Protein AF-A0A941W0C3-F1 (afdb_monomer_lite)

Structure (mmCIF, N/CA/C/O backbone):
data_AF-A0A941W0C3-F1
#
_entry.id   AF-A0A941W0C3-F1
#
loop_
_atom_site.group_PDB
_atom_site.id
_atom_site.type_symbol
_atom_site.label_atom_id
_atom_site.label_alt_id
_atom_site.label_comp_id
_atom_site.label_asym_id
_atom_site.label_entity_id
_atom_site.label_seq_id
_atom_site.pdbx_PDB_ins_code
_atom_site.Cartn_x
_atom_site.Cartn_y
_atom_site.Cartn_z
_atom_site.occupancy
_atom_site.B_iso_or_equiv
_atom_site.auth_seq_id
_atom_site.auth_comp_id
_atom_site.auth_asym_id
_atom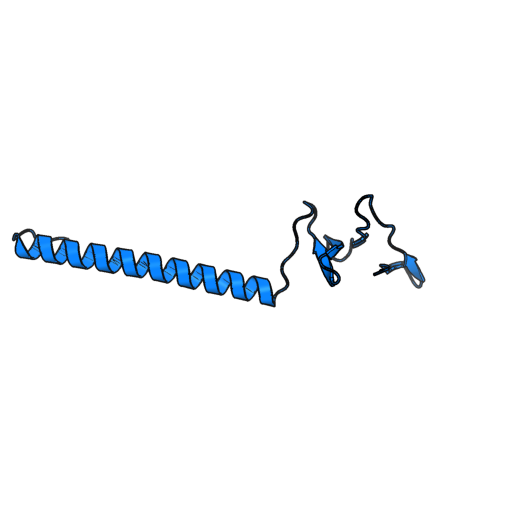_site.auth_atom_id
_atom_site.pdbx_PDB_model_num
ATOM 1 N N . LEU A 1 1 ? 8.873 15.523 -13.804 1.00 56.28 1 LEU A N 1
ATOM 2 C CA . LEU A 1 1 ? 9.876 14.502 -13.434 1.00 56.28 1 LEU A CA 1
ATOM 3 C C . LEU A 1 1 ? 9.929 13.511 -14.573 1.00 56.28 1 LEU A C 1
ATOM 5 O O . LEU A 1 1 ? 8.961 12.791 -14.767 1.00 56.28 1 LEU A O 1
ATOM 9 N N . GLU A 1 2 ? 11.001 13.527 -15.351 1.00 67.19 2 GLU A N 1
ATOM 10 C CA . GLU A 1 2 ? 11.259 12.477 -16.334 1.00 67.19 2 GLU A CA 1
ATOM 11 C C . GLU A 1 2 ? 11.993 11.352 -15.599 1.00 67.19 2 GLU A C 1
ATOM 13 O O . GLU A 1 2 ? 13.030 11.595 -14.983 1.00 67.19 2 GLU A O 1
ATOM 18 N N . PHE A 1 3 ? 11.434 10.141 -15.585 1.00 81.44 3 PHE A N 1
ATOM 19 C CA . PHE A 1 3 ? 12.118 8.968 -15.038 1.00 81.44 3 PHE A CA 1
ATOM 20 C C . PHE A 1 3 ? 12.251 7.911 -16.127 1.00 81.44 3 PHE A C 1
ATOM 22 O O . PHE A 1 3 ? 11.351 7.738 -16.944 1.00 81.44 3 PHE A O 1
ATOM 29 N N . ALA A 1 4 ? 13.375 7.202 -16.136 1.00 82.81 4 ALA A N 1
ATOM 30 C CA . ALA A 1 4 ? 13.625 6.090 -17.039 1.00 82.81 4 ALA A CA 1
ATOM 31 C C . ALA A 1 4 ? 13.941 4.843 -16.213 1.00 82.81 4 ALA A C 1
ATOM 33 O O . ALA A 1 4 ? 14.725 4.892 -15.267 1.00 82.81 4 ALA A O 1
ATOM 34 N N . GLY A 1 5 ? 13.302 3.731 -16.563 1.00 85.00 5 GLY A N 1
ATOM 35 C CA . GLY A 1 5 ? 13.615 2.417 -16.018 1.00 85.00 5 GLY A CA 1
ATOM 36 C C . GLY A 1 5 ? 14.547 1.691 -16.974 1.00 85.00 5 GLY A C 1
ATOM 37 O O . GLY A 1 5 ? 14.339 1.745 -18.184 1.00 85.00 5 GLY A O 1
ATOM 38 N N . PHE A 1 6 ? 15.550 1.001 -16.444 1.00 87.00 6 PHE A N 1
ATOM 39 C CA . PHE A 1 6 ? 16.444 0.159 -17.231 1.00 87.00 6 PHE A CA 1
ATOM 40 C C . PHE A 1 6 ? 16.467 -1.241 -16.635 1.00 87.00 6 PHE A C 1
ATOM 42 O O . PHE A 1 6 ? 16.558 -1.397 -15.418 1.00 87.00 6 PHE A O 1
ATOM 49 N N . ARG A 1 7 ? 16.415 -2.257 -17.493 1.00 85.88 7 ARG A N 1
ATOM 50 C CA . ARG A 1 7 ? 16.630 -3.654 -17.114 1.00 85.88 7 ARG A CA 1
ATOM 51 C C . ARG A 1 7 ? 17.957 -4.143 -17.673 1.00 85.88 7 ARG A C 1
ATOM 53 O O . ARG A 1 7 ? 18.280 -3.885 -18.833 1.00 85.88 7 ARG A O 1
ATOM 60 N N . LEU A 1 8 ? 18.724 -4.866 -16.867 1.00 87.25 8 LEU A N 1
ATOM 61 C CA . LEU A 1 8 ? 19.950 -5.504 -17.331 1.00 87.25 8 LEU A CA 1
ATOM 62 C C . LEU A 1 8 ? 19.580 -6.765 -18.122 1.00 87.25 8 LEU A C 1
ATOM 64 O O . LEU A 1 8 ? 19.081 -7.732 -17.558 1.00 87.25 8 LEU A O 1
ATOM 68 N N . THR A 1 9 ? 19.804 -6.742 -19.434 1.00 85.44 9 THR A N 1
ATOM 69 C CA . THR A 1 9 ? 19.596 -7.889 -20.326 1.00 85.44 9 THR A CA 1
ATOM 70 C C . THR A 1 9 ? 20.963 -8.349 -20.831 1.00 85.44 9 THR A C 1
ATOM 72 O O . THR A 1 9 ? 21.619 -7.665 -21.620 1.00 85.44 9 THR A O 1
ATOM 75 N N . GLY A 1 10 ? 21.448 -9.483 -20.318 1.00 86.00 10 GLY A N 1
ATOM 76 C CA . GLY A 1 10 ? 22.813 -9.949 -20.574 1.00 86.00 10 GLY A CA 1
ATOM 77 C C . GLY A 1 10 ? 23.861 -9.009 -19.964 1.00 86.00 10 GLY A C 1
ATOM 78 O O . GLY A 1 10 ? 24.015 -8.963 -18.749 1.00 86.00 10 GLY A O 1
ATOM 79 N N . LYS A 1 11 ? 24.590 -8.261 -20.805 1.00 89.62 11 LYS A N 1
ATOM 80 C CA . LYS A 1 11 ? 25.605 -7.265 -20.389 1.00 89.62 11 LYS A CA 1
ATOM 81 C C . LYS A 1 11 ? 25.203 -5.816 -20.693 1.00 89.62 11 LYS A C 1
ATOM 83 O O . LYS A 1 11 ? 26.038 -4.923 -20.593 1.00 89.62 11 LYS A O 1
ATOM 88 N N . GLN A 1 12 ? 23.964 -5.582 -21.121 1.00 89.69 12 GLN A N 1
ATOM 89 C CA . GLN A 1 12 ? 23.501 -4.271 -21.573 1.00 89.69 12 GLN A CA 1
ATOM 90 C C . GLN A 1 12 ? 22.262 -3.833 -20.797 1.00 89.69 12 GLN A C 1
ATOM 92 O O . GLN A 1 12 ? 21.414 -4.649 -20.435 1.00 89.69 12 GLN A O 1
ATOM 97 N N . PHE A 1 13 ? 22.149 -2.531 -20.558 1.00 89.75 13 PHE A N 1
ATOM 98 C CA . PHE A 1 13 ? 20.948 -1.928 -19.996 1.00 89.75 13 PHE A CA 1
ATOM 99 C C . PHE A 1 13 ? 19.962 -1.624 -21.125 1.00 89.75 13 PHE A C 1
ATOM 101 O O . PHE A 1 13 ? 20.239 -0.796 -21.988 1.00 89.75 13 PHE A O 1
ATOM 108 N N . ALA A 1 14 ? 18.811 -2.290 -21.117 1.00 88.38 14 ALA A N 1
ATOM 109 C CA . ALA A 1 14 ? 17.705 -2.016 -22.024 1.00 88.38 14 ALA A CA 1
ATOM 110 C C . ALA A 1 14 ? 16.680 -1.121 -21.318 1.00 88.38 14 ALA A C 1
ATOM 112 O O . ALA A 1 14 ? 16.285 -1.406 -20.186 1.00 88.38 14 ALA A O 1
ATOM 113 N N . ALA A 1 15 ? 16.247 -0.043 -21.972 1.00 89.00 15 ALA A N 1
ATOM 114 C CA . ALA A 1 15 ? 15.207 0.824 -21.433 1.00 89.00 15 ALA A CA 1
ATOM 115 C C . ALA A 1 15 ? 13.868 0.076 -21.353 1.00 89.00 15 ALA A C 1
ATOM 117 O O . ALA A 1 15 ? 13.491 -0.657 -22.269 1.00 89.00 15 ALA A O 1
ATOM 118 N N . ILE A 1 16 ? 13.154 0.274 -20.251 1.00 89.19 16 ILE A N 1
ATOM 119 C CA . ILE A 1 16 ? 11.803 -0.239 -20.056 1.00 89.19 16 ILE A CA 1
ATOM 120 C C . ILE A 1 16 ? 10.838 0.787 -20.666 1.00 89.19 16 ILE A C 1
ATOM 122 O O . ILE A 1 16 ? 10.837 1.944 -20.218 1.00 89.19 16 ILE A O 1
ATOM 126 N N . PRO A 1 17 ? 10.044 0.407 -21.685 1.00 88.12 17 PRO A N 1
ATOM 127 C CA . PRO A 1 17 ? 9.064 1.305 -22.277 1.00 88.12 17 PRO A CA 1
ATOM 128 C C . PRO A 1 17 ? 7.990 1.662 -21.249 1.00 88.12 17 PRO A C 1
ATOM 130 O O . PRO A 1 17 ? 7.670 0.872 -20.357 1.00 88.12 17 PRO A O 1
ATOM 133 N N . ALA A 1 18 ? 7.452 2.870 -21.372 1.00 88.25 18 ALA A N 1
ATOM 134 C CA . ALA A 1 18 ? 6.318 3.280 -20.571 1.00 88.25 18 ALA A CA 1
ATOM 135 C C . ALA A 1 18 ? 5.013 2.751 -21.193 1.00 88.25 18 ALA A C 1
ATOM 137 O O . ALA A 1 18 ? 4.872 2.709 -22.414 1.00 88.25 18 ALA A O 1
ATOM 138 N N . ASP A 1 19 ? 4.081 2.341 -20.343 1.00 87.56 19 ASP A N 1
ATOM 139 C CA . ASP A 1 19 ? 2.680 2.082 -20.670 1.00 87.56 19 ASP A CA 1
ATOM 140 C C . ASP A 1 19 ? 1.947 3.415 -20.951 1.00 87.56 19 ASP A C 1
ATOM 142 O O . ASP A 1 19 ? 2.473 4.497 -20.691 1.00 87.56 19 ASP A O 1
ATOM 146 N N . ALA A 1 20 ? 0.693 3.352 -21.396 1.00 86.69 20 ALA A N 1
ATOM 147 C CA . ALA A 1 20 ? -0.231 4.473 -21.579 1.00 86.69 20 ALA A CA 1
ATOM 148 C C . ALA A 1 20 ? -0.399 5.375 -20.336 1.00 86.69 20 ALA A C 1
ATOM 150 O O . ALA A 1 20 ? -0.889 6.494 -20.451 1.00 86.69 20 ALA A O 1
ATOM 151 N N . ARG A 1 21 ? -0.006 4.895 -19.150 1.00 85.25 21 ARG A N 1
ATOM 152 C CA . ARG A 1 21 ? -0.018 5.629 -17.870 1.00 85.25 21 ARG A CA 1
ATOM 153 C C . ARG A 1 21 ? 1.330 6.265 -17.503 1.00 85.25 21 ARG A C 1
ATOM 155 O O . ARG A 1 21 ? 1.512 6.681 -16.363 1.00 85.25 21 ARG A O 1
ATOM 162 N N . ASP A 1 22 ? 2.298 6.267 -18.417 1.00 88.12 22 ASP A N 1
ATOM 163 C CA . ASP A 1 22 ? 3.704 6.613 -18.161 1.00 88.12 22 ASP A CA 1
ATOM 164 C C . ASP A 1 22 ? 4.394 5.714 -17.113 1.00 88.12 22 ASP A C 1
ATOM 166 O O . ASP A 1 22 ? 5.406 6.073 -16.499 1.00 88.12 22 ASP A O 1
ATOM 170 N N . TRP A 1 23 ? 3.854 4.512 -16.903 1.00 91.56 23 TRP A N 1
ATOM 171 C CA . TRP A 1 23 ? 4.369 3.531 -15.949 1.00 91.56 23 TRP A CA 1
ATOM 172 C C . TRP A 1 23 ? 5.259 2.503 -16.624 1.00 91.56 23 TRP A C 1
ATOM 174 O O . TRP A 1 23 ? 5.027 2.113 -17.759 1.00 91.56 23 TRP A O 1
ATOM 184 N N . ARG A 1 24 ? 6.276 2.023 -15.916 1.00 92.19 24 ARG A N 1
ATOM 185 C CA . ARG A 1 24 ? 7.274 1.089 -16.445 1.00 92.19 24 ARG A CA 1
ATOM 186 C C . ARG A 1 24 ? 7.186 -0.227 -15.698 1.00 92.19 24 ARG A C 1
ATOM 188 O O . ARG A 1 24 ? 7.438 -0.260 -14.498 1.00 92.19 24 ARG A O 1
ATOM 195 N N . TRP A 1 25 ? 6.827 -1.296 -16.398 1.00 92.06 25 TRP A N 1
ATOM 196 C CA . TRP A 1 25 ? 6.730 -2.626 -15.802 1.00 92.06 25 TRP A CA 1
ATOM 197 C C . TRP A 1 25 ? 8.113 -3.207 -15.501 1.00 92.06 25 TRP A C 1
ATOM 199 O O . TRP A 1 25 ? 8.960 -3.309 -16.389 1.00 92.06 25 TRP A O 1
ATOM 209 N N . SER A 1 26 ? 8.339 -3.613 -14.254 1.00 89.75 26 SER A N 1
ATOM 210 C CA . SER A 1 26 ? 9.540 -4.331 -13.841 1.00 89.75 26 SER A CA 1
ATOM 211 C C . SER A 1 26 ? 9.216 -5.807 -13.648 1.00 89.75 26 SER A C 1
ATOM 213 O O . SER A 1 26 ? 8.664 -6.192 -12.622 1.00 89.75 26 SER A O 1
ATOM 215 N N . GLU A 1 27 ? 9.623 -6.647 -14.601 1.00 85.94 27 GLU A N 1
ATOM 216 C CA . GLU A 1 27 ? 9.469 -8.110 -14.513 1.00 85.94 27 GLU A CA 1
ATOM 217 C C . GLU A 1 27 ? 10.177 -8.704 -13.283 1.00 85.94 27 GLU A C 1
ATOM 219 O O . GLU A 1 27 ? 9.707 -9.683 -12.718 1.00 85.94 27 GLU A O 1
ATOM 224 N N . VAL A 1 28 ? 11.287 -8.099 -12.840 1.00 85.25 28 VAL A N 1
ATOM 225 C CA . VAL A 1 28 ? 12.056 -8.560 -11.667 1.00 85.25 28 VAL A CA 1
ATOM 226 C C . VAL A 1 28 ? 11.298 -8.306 -10.367 1.00 85.25 28 VAL A C 1
ATOM 228 O O . VAL A 1 28 ? 11.399 -9.092 -9.430 1.00 85.25 28 VAL A O 1
ATOM 231 N N . LEU A 1 29 ? 10.568 -7.191 -10.300 1.00 83.75 29 LEU A N 1
ATOM 232 C CA . LEU A 1 29 ? 9.790 -6.832 -9.118 1.00 83.75 29 LEU A CA 1
ATOM 233 C C . LEU A 1 29 ? 8.355 -7.365 -9.185 1.00 83.75 29 LEU A C 1
ATOM 235 O O . LEU A 1 29 ? 7.717 -7.453 -8.145 1.00 83.75 29 LEU A O 1
ATOM 239 N N . GLY A 1 30 ? 7.848 -7.685 -10.380 1.00 89.56 30 GLY A N 1
ATOM 240 C CA . GLY A 1 30 ? 6.424 -7.942 -10.605 1.00 89.56 30 GLY A CA 1
ATOM 241 C C . GLY A 1 30 ? 5.562 -6.707 -10.327 1.00 89.56 30 GLY A C 1
ATOM 242 O O . GLY A 1 30 ? 4.439 -6.835 -9.856 1.00 89.56 30 GLY A O 1
ATOM 243 N N . LEU A 1 31 ? 6.114 -5.504 -10.535 1.00 91.62 31 LEU A N 1
ATOM 244 C CA . LEU A 1 31 ? 5.488 -4.229 -10.174 1.00 91.62 31 LEU A CA 1
ATOM 245 C C . LEU A 1 31 ? 5.713 -3.176 -11.263 1.00 91.62 31 LEU A C 1
ATOM 247 O O . LEU A 1 31 ? 6.754 -3.145 -11.927 1.00 91.62 31 LEU A O 1
ATOM 251 N N . TYR A 1 32 ? 4.773 -2.246 -11.390 1.00 92.19 32 TYR A N 1
ATOM 252 C CA . TYR A 1 32 ? 4.925 -1.030 -12.180 1.00 92.19 32 TYR A CA 1
ATOM 253 C C . TYR A 1 32 ? 5.658 0.054 -11.384 1.00 92.19 32 TYR A C 1
ATOM 255 O O . TYR A 1 32 ? 5.357 0.313 -10.222 1.00 92.19 32 TYR A O 1
ATOM 263 N N . LEU A 1 33 ? 6.596 0.744 -12.026 1.00 90.94 33 LEU A N 1
ATOM 264 C CA . LEU A 1 33 ? 7.196 1.976 -11.523 1.00 90.94 33 LEU A CA 1
ATOM 265 C C . LEU A 1 33 ? 6.502 3.166 -12.174 1.00 90.94 33 LEU A C 1
ATOM 267 O O . LEU A 1 33 ? 6.478 3.264 -13.400 1.00 90.94 33 LEU A O 1
ATOM 271 N N . GLY A 1 34 ? 5.988 4.084 -11.364 1.00 90.62 34 GLY A N 1
ATOM 272 C CA . GLY A 1 34 ? 5.320 5.301 -11.821 1.00 90.62 34 GLY A CA 1
ATOM 273 C C . GLY A 1 34 ? 5.670 6.502 -10.950 1.00 90.62 34 GLY A C 1
ATOM 274 O O . GLY A 1 34 ? 6.216 6.354 -9.858 1.00 90.62 34 GLY A O 1
ATOM 275 N N . VAL A 1 35 ? 5.341 7.707 -11.416 1.00 88.69 35 VAL A N 1
ATOM 276 C CA . VAL A 1 35 ? 5.441 8.925 -10.599 1.00 88.69 35 VAL A CA 1
ATOM 277 C C . VAL A 1 35 ? 4.056 9.282 -10.078 1.00 88.69 35 VAL A C 1
ATOM 279 O O . VAL A 1 35 ? 3.149 9.547 -10.860 1.00 88.69 35 VAL A O 1
ATOM 282 N N . ALA A 1 36 ? 3.903 9.333 -8.757 1.00 86.25 36 ALA A N 1
ATOM 283 C CA . ALA A 1 36 ? 2.707 9.847 -8.094 1.00 86.25 36 ALA A CA 1
ATOM 284 C C . ALA A 1 36 ? 3.101 10.919 -7.081 1.00 86.25 36 ALA A C 1
ATOM 286 O O . ALA A 1 36 ? 4.061 10.752 -6.330 1.00 86.25 36 ALA A O 1
ATOM 287 N N . ASN A 1 37 ? 2.374 12.041 -7.077 1.00 85.56 37 ASN A N 1
ATOM 288 C CA . ASN A 1 37 ? 2.644 13.197 -6.209 1.00 85.56 37 ASN A CA 1
ATOM 289 C C . ASN A 1 37 ? 4.100 13.704 -6.285 1.00 85.56 37 ASN A C 1
ATOM 291 O O . ASN A 1 37 ? 4.677 14.126 -5.287 1.00 85.56 37 ASN A O 1
ATOM 295 N N . GLY A 1 38 ? 4.720 13.622 -7.467 1.00 86.88 38 GLY A N 1
ATOM 296 C CA . GLY A 1 38 ? 6.114 14.029 -7.668 1.00 86.88 38 GLY A CA 1
ATOM 297 C C . GLY A 1 38 ? 7.155 13.085 -7.052 1.00 86.88 38 GLY A C 1
ATOM 298 O O . GLY A 1 38 ? 8.317 13.461 -6.931 1.00 86.88 38 GLY A O 1
ATOM 299 N N . GLN A 1 39 ? 6.773 11.867 -6.669 1.00 86.50 39 GLN A N 1
ATOM 300 C CA . GLN A 1 39 ? 7.680 10.850 -6.141 1.00 86.50 39 GLN A CA 1
ATOM 301 C C . GLN A 1 39 ? 7.596 9.569 -6.969 1.00 86.50 39 GLN A C 1
ATOM 303 O O . GLN A 1 39 ? 6.525 9.208 -7.457 1.00 86.50 39 GLN A O 1
ATOM 308 N N . LEU A 1 40 ? 8.723 8.868 -7.107 1.00 88.25 40 LEU A N 1
ATOM 309 C CA . LEU A 1 40 ? 8.742 7.529 -7.688 1.00 88.25 40 LEU A CA 1
ATOM 310 C C . LEU A 1 40 ? 8.059 6.557 -6.717 1.00 88.25 40 LEU A C 1
ATOM 312 O O . LEU A 1 40 ? 8.418 6.491 -5.539 1.00 88.25 40 LEU A O 1
ATOM 316 N N . ARG A 1 41 ? 7.066 5.823 -7.210 1.00 90.44 41 ARG A N 1
ATOM 317 C CA . ARG A 1 41 ? 6.248 4.886 -6.443 1.00 90.44 41 ARG A CA 1
ATOM 318 C C . ARG A 1 41 ? 6.087 3.569 -7.204 1.00 90.44 41 ARG A C 1
ATOM 320 O O . ARG A 1 41 ? 6.175 3.537 -8.433 1.00 90.44 41 ARG A O 1
ATOM 327 N N . TYR A 1 42 ? 5.849 2.499 -6.451 1.00 91.19 42 TYR A N 1
ATOM 328 C CA . TYR A 1 42 ? 5.536 1.181 -6.992 1.00 91.19 42 TYR A CA 1
ATOM 329 C C . TYR A 1 42 ? 4.023 0.980 -7.047 1.00 91.19 42 TYR A C 1
ATOM 331 O O . TYR A 1 42 ? 3.316 1.387 -6.126 1.00 91.19 42 TYR A O 1
ATOM 339 N N . PHE A 1 43 ? 3.543 0.335 -8.102 1.00 91.75 43 PHE A N 1
ATOM 340 C CA . PHE A 1 43 ? 2.152 -0.061 -8.276 1.00 91.75 43 PHE A CA 1
ATOM 341 C C . PHE A 1 43 ? 2.086 -1.551 -8.600 1.00 91.75 43 PHE A C 1
ATOM 343 O O . PHE A 1 43 ? 2.970 -2.074 -9.278 1.00 91.75 43 PHE A O 1
ATOM 350 N N . ASP A 1 44 ? 1.066 -2.234 -8.101 1.00 91.88 44 ASP A N 1
ATOM 351 C CA . ASP A 1 44 ? 0.837 -3.646 -8.397 1.00 91.88 44 ASP A CA 1
ATOM 352 C C . ASP A 1 44 ? 0.230 -3.852 -9.796 1.00 91.88 44 ASP A C 1
ATOM 354 O O . ASP A 1 44 ? -0.012 -2.898 -10.542 1.00 91.88 44 ASP A O 1
ATOM 358 N N . GLU A 1 45 ? -0.016 -5.108 -10.167 1.00 89.06 45 GLU A N 1
ATOM 359 C CA . GLU A 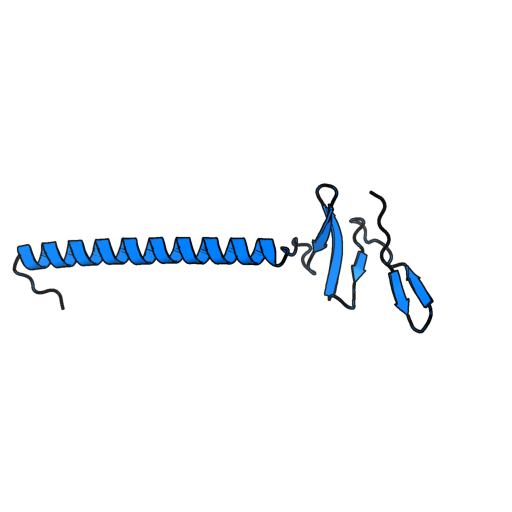1 45 ? -0.638 -5.481 -11.446 1.00 89.06 45 GLU A CA 1
ATOM 360 C C . GLU A 1 45 ? -2.038 -4.877 -11.642 1.00 89.06 45 GLU A C 1
ATOM 362 O O . GLU A 1 45 ? -2.421 -4.553 -12.767 1.00 89.06 45 GLU A O 1
ATOM 367 N N . ALA A 1 46 ? -2.784 -4.663 -10.554 1.00 88.44 46 ALA A N 1
ATOM 368 C CA . ALA A 1 46 ? -4.086 -4.000 -10.576 1.00 88.44 46 ALA A CA 1
ATOM 369 C C . ALA A 1 46 ? -3.964 -2.467 -10.706 1.00 88.44 46 ALA A C 1
ATOM 371 O O . ALA A 1 46 ? -4.959 -1.769 -10.909 1.00 88.44 46 ALA A O 1
ATOM 372 N N . GLY A 1 47 ? -2.745 -1.931 -10.621 1.00 86.75 47 GLY A N 1
ATOM 373 C CA . GLY A 1 47 ? -2.448 -0.507 -10.620 1.00 86.75 47 GLY A CA 1
ATOM 374 C C . GLY A 1 47 ? -2.706 0.179 -9.281 1.00 86.75 47 GLY A C 1
ATOM 375 O O . GLY A 1 47 ? -2.812 1.406 -9.228 1.00 86.75 47 GLY A O 1
ATOM 376 N N . GLN A 1 48 ? -2.801 -0.587 -8.198 1.00 89.25 48 GLN A N 1
ATOM 377 C CA . GLN A 1 48 ? -2.881 -0.073 -6.843 1.00 89.25 48 GLN A CA 1
ATOM 378 C C . GLN A 1 48 ? -1.485 0.316 -6.349 1.00 89.25 48 GLN A C 1
ATOM 380 O O . GLN A 1 48 ? -0.499 -0.376 -6.584 1.00 89.25 48 GLN A O 1
ATOM 385 N N . LEU A 1 49 ? -1.398 1.445 -5.646 1.00 89.94 49 LEU A N 1
ATOM 386 C CA . LEU A 1 49 ? -0.156 1.917 -5.045 1.00 89.94 49 LEU A CA 1
ATOM 387 C C . LEU A 1 49 ? 0.336 0.917 -3.990 1.00 89.94 49 LEU A C 1
ATOM 389 O O . LEU A 1 49 ? -0.344 0.689 -2.989 1.00 89.94 49 LEU A O 1
ATOM 393 N N . VAL A 1 50 ? 1.540 0.383 -4.180 1.00 88.44 50 VAL A N 1
ATOM 394 C CA . VAL A 1 50 ? 2.192 -0.470 -3.187 1.00 88.44 50 VAL A CA 1
ATOM 395 C C . VAL A 1 50 ? 2.764 0.424 -2.085 1.00 88.44 50 VAL A C 1
ATOM 397 O O . VAL A 1 50 ? 3.613 1.281 -2.368 1.00 88.44 50 VAL A O 1
ATOM 400 N N . PRO A 1 51 ? 2.312 0.262 -0.828 1.00 86.75 51 PRO A N 1
ATOM 401 C CA . PRO A 1 51 ? 2.835 1.039 0.282 1.00 86.75 51 PRO A CA 1
ATOM 402 C C . PRO A 1 51 ? 4.311 0.715 0.500 1.00 86.75 51 PRO A C 1
ATOM 404 O O . PRO A 1 51 ? 4.761 -0.424 0.359 1.00 86.75 51 PRO A O 1
ATOM 407 N N . THR A 1 52 ? 5.082 1.721 0.895 1.00 84.06 52 THR A N 1
ATOM 408 C CA . THR A 1 52 ? 6.441 1.485 1.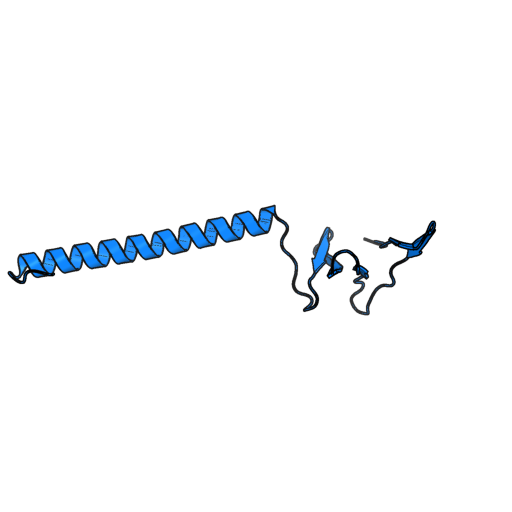390 1.00 84.06 52 THR A CA 1
ATOM 409 C C . THR A 1 52 ? 6.394 0.611 2.650 1.00 84.06 52 THR A C 1
ATOM 411 O O . THR A 1 52 ? 5.402 0.654 3.381 1.00 84.06 52 THR A O 1
ATOM 414 N N . PRO A 1 53 ? 7.466 -0.129 2.992 1.00 78.94 53 PRO A N 1
ATOM 415 C CA . PRO A 1 53 ? 7.502 -0.914 4.229 1.00 78.94 53 PRO A CA 1
ATOM 416 C C . PRO A 1 53 ? 7.171 -0.091 5.484 1.00 78.94 53 PRO A C 1
ATOM 418 O O . PRO A 1 53 ? 6.506 -0.576 6.394 1.00 78.94 53 PRO A O 1
ATOM 421 N N . ALA A 1 54 ? 7.574 1.184 5.512 1.00 81.00 54 ALA A N 1
ATOM 422 C CA . ALA A 1 54 ? 7.249 2.104 6.596 1.00 81.00 54 ALA A CA 1
ATOM 423 C C . ALA A 1 54 ? 5.757 2.495 6.629 1.00 81.00 54 ALA A C 1
ATOM 425 O O . ALA A 1 54 ? 5.174 2.590 7.708 1.00 81.00 54 ALA A O 1
ATOM 426 N N . GLU A 1 55 ? 5.129 2.723 5.471 1.00 84.00 55 GLU A N 1
ATOM 427 C CA . GLU A 1 55 ? 3.683 2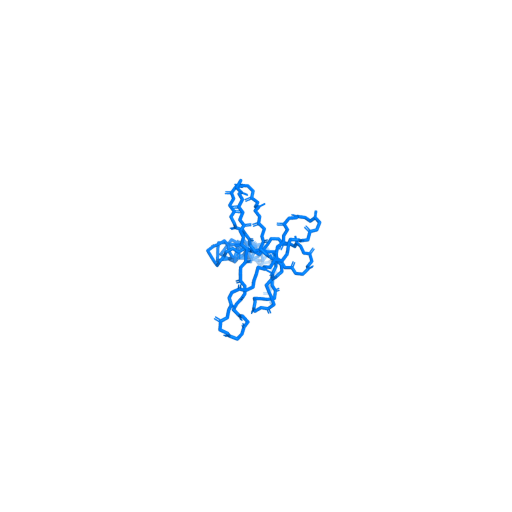.978 5.374 1.00 84.00 55 GLU A CA 1
ATOM 428 C C . GLU A 1 55 ? 2.875 1.727 5.751 1.00 84.00 55 GLU A C 1
ATOM 430 O O . GLU A 1 55 ? 1.919 1.831 6.518 1.00 84.00 55 GLU A O 1
ATOM 435 N N . ALA A 1 56 ? 3.300 0.544 5.297 1.00 84.44 56 ALA A N 1
ATOM 436 C CA . ALA A 1 56 ? 2.683 -0.732 5.648 1.00 84.44 56 ALA A CA 1
ATOM 437 C C . ALA A 1 56 ? 2.756 -1.004 7.160 1.00 84.44 56 ALA A C 1
ATOM 439 O O . ALA A 1 56 ? 1.743 -1.335 7.773 1.00 84.44 56 ALA A O 1
ATOM 440 N N . ALA A 1 57 ? 3.915 -0.774 7.788 1.00 84.69 57 ALA A N 1
ATOM 441 C CA . ALA A 1 57 ? 4.079 -0.929 9.233 1.00 84.69 57 ALA A CA 1
ATOM 442 C C . ALA A 1 57 ? 3.174 0.023 10.034 1.00 84.69 57 ALA A C 1
ATOM 444 O O . ALA A 1 57 ? 2.592 -0.374 11.044 1.00 84.69 57 ALA A O 1
ATOM 445 N N . LYS A 1 58 ? 3.014 1.275 9.578 1.00 88.69 58 LYS A N 1
ATOM 446 C CA . LYS A 1 58 ? 2.086 2.234 10.201 1.00 88.69 58 LYS A CA 1
ATOM 447 C C . LYS A 1 58 ? 0.637 1.778 10.081 1.00 88.69 58 LYS A C 1
ATOM 449 O O . LYS A 1 58 ? -0.092 1.835 11.069 1.00 88.69 58 LYS A O 1
ATOM 454 N N . TRP A 1 59 ? 0.234 1.312 8.900 1.00 82.44 59 TRP A N 1
ATOM 455 C CA . TRP A 1 59 ? -1.106 0.773 8.684 1.00 82.44 59 TRP A CA 1
ATOM 456 C C . TRP A 1 59 ? -1.372 -0.417 9.609 1.00 82.44 59 TRP A C 1
ATOM 458 O O . TRP A 1 59 ? -2.375 -0.438 10.315 1.00 82.44 59 TRP A O 1
ATOM 468 N N . GLU A 1 60 ? -0.454 -1.382 9.660 1.00 88.81 60 GLU A N 1
ATOM 469 C CA . GLU A 1 60 ? -0.579 -2.567 10.510 1.00 88.81 60 GLU A CA 1
ATOM 470 C C . GLU A 1 60 ? -0.647 -2.201 12.001 1.00 88.81 60 GLU A C 1
ATOM 472 O O . GLU A 1 60 ? -1.438 -2.774 12.749 1.00 88.81 60 GLU A O 1
ATOM 477 N N . HIS A 1 61 ? 0.155 -1.231 12.451 1.00 88.94 61 HIS A N 1
ATOM 478 C CA . HIS A 1 61 ? 0.086 -0.732 13.824 1.00 88.94 61 HIS A CA 1
ATOM 479 C C . HIS A 1 61 ? -1.289 -0.134 14.130 1.00 88.94 61 HIS A C 1
ATOM 481 O O . HIS A 1 61 ? -1.908 -0.495 15.129 1.00 88.94 61 HIS A O 1
ATOM 487 N N . GLN A 1 62 ? -1.800 0.717 13.239 1.00 90.50 62 GLN A N 1
ATOM 488 C CA . GLN A 1 62 ? -3.097 1.361 13.414 1.00 90.50 62 GLN A CA 1
ATOM 489 C C . GLN A 1 62 ? -4.251 0.350 13.421 1.00 90.50 62 GLN A C 1
ATOM 491 O O . GLN A 1 62 ? -5.163 0.469 14.239 1.00 90.50 62 GLN A O 1
ATOM 496 N N . GLN A 1 63 ? -4.204 -0.668 12.555 1.00 91.06 63 GLN A N 1
ATOM 497 C CA . GLN A 1 63 ? -5.191 -1.751 12.554 1.00 91.06 63 GLN A CA 1
ATOM 498 C C . GLN A 1 63 ? -5.143 -2.550 13.861 1.00 91.06 63 GLN A C 1
ATOM 500 O O . GLN A 1 63 ? -6.183 -2.761 14.482 1.00 91.06 63 GLN A O 1
ATOM 505 N N . ARG A 1 64 ? -3.943 -2.911 14.338 1.00 91.75 64 ARG A N 1
ATOM 506 C CA . ARG A 1 64 ? -3.777 -3.613 15.621 1.00 91.75 64 ARG A CA 1
ATOM 507 C C . ARG A 1 64 ? -4.273 -2.795 16.808 1.00 91.75 64 ARG A C 1
ATOM 509 O O . ARG A 1 64 ? -4.902 -3.345 17.708 1.00 91.75 64 ARG A O 1
ATOM 516 N N . GLU A 1 65 ? -4.010 -1.492 16.833 1.00 93.50 65 GLU A N 1
ATOM 517 C CA . GLU A 1 65 ? -4.539 -0.608 17.875 1.00 93.50 65 GLU A CA 1
ATOM 518 C C . GLU A 1 65 ? -6.063 -0.519 17.826 1.00 93.50 65 GLU A C 1
ATOM 520 O O . GLU A 1 65 ? -6.715 -0.595 18.868 1.00 93.50 65 GLU A O 1
ATOM 525 N N . GLN A 1 66 ? -6.642 -0.399 16.631 1.00 93.69 66 GLN A N 1
ATOM 526 C CA . GLN A 1 66 ? -8.088 -0.342 16.471 1.00 93.69 66 GLN A CA 1
ATOM 527 C C . GLN A 1 66 ? -8.756 -1.646 16.923 1.00 93.69 66 GLN A C 1
ATOM 529 O O . GLN A 1 66 ? -9.771 -1.608 17.618 1.00 93.69 66 GLN A O 1
ATOM 534 N N . GLU A 1 67 ? -8.189 -2.794 16.560 1.00 93.94 67 GLU A N 1
ATOM 535 C CA . GLU A 1 67 ? -8.679 -4.104 16.984 1.00 93.94 67 GLU A CA 1
ATOM 536 C C . GLU A 1 67 ? -8.585 -4.271 18.506 1.00 93.94 67 GLU A C 1
ATOM 538 O O . GLU A 1 67 ? -9.566 -4.652 19.145 1.00 93.94 67 GLU A O 1
ATOM 543 N N . ARG A 1 68 ? -7.458 -3.872 19.113 1.00 94.25 68 ARG A N 1
ATOM 544 C CA . ARG A 1 68 ? -7.297 -3.863 20.576 1.00 94.25 68 ARG A CA 1
ATOM 545 C C . ARG A 1 68 ? -8.340 -2.997 21.271 1.00 94.25 68 ARG A C 1
ATOM 547 O O . ARG A 1 68 ? -8.917 -3.430 22.263 1.00 94.25 68 ARG A O 1
ATOM 554 N N . GLN A 1 69 ? -8.608 -1.798 20.756 1.00 94.69 69 GLN A N 1
ATOM 555 C CA . GLN A 1 69 ? -9.630 -0.920 21.330 1.00 94.69 69 GLN A CA 1
ATOM 556 C C . GLN A 1 69 ? -11.032 -1.531 21.236 1.00 94.69 69 GLN A C 1
ATOM 558 O O . GLN A 1 69 ? -11.810 -1.411 22.181 1.00 94.69 69 GLN A O 1
ATOM 563 N N . ARG A 1 70 ? -11.357 -2.212 20.130 1.00 94.38 70 ARG A N 1
ATOM 564 C CA . ARG A 1 70 ? -12.643 -2.910 19.977 1.00 94.38 70 ARG A CA 1
ATOM 565 C C . ARG A 1 70 ? -12.772 -4.068 20.963 1.00 94.38 70 ARG A C 1
ATOM 567 O O . ARG A 1 70 ? -13.784 -4.143 21.653 1.00 94.38 70 ARG A O 1
ATOM 574 N N . ALA A 1 71 ? -11.741 -4.905 21.076 1.00 94.06 71 ALA A N 1
ATOM 575 C CA . ALA A 1 71 ? -11.718 -6.024 22.016 1.00 94.06 71 ALA A CA 1
ATOM 576 C C . ALA A 1 71 ? -11.855 -5.550 23.472 1.00 94.06 71 ALA A C 1
ATOM 578 O O . ALA A 1 71 ? -12.652 -6.093 24.232 1.00 94.06 71 ALA A O 1
ATOM 579 N N . GLU A 1 72 ? -11.145 -4.487 23.852 1.00 95.06 72 GLU A N 1
ATOM 580 C CA . GLU A 1 72 ? -11.233 -3.907 25.194 1.00 95.06 72 GLU A CA 1
ATOM 581 C C . GLU A 1 72 ? -12.623 -3.310 25.466 1.00 95.06 72 GLU A C 1
ATOM 583 O O . GLU A 1 72 ? -13.199 -3.503 26.538 1.00 95.06 72 GLU A O 1
ATOM 588 N N . GLN A 1 73 ? -13.217 -2.631 24.480 1.00 95.06 73 GLN A N 1
ATOM 589 C CA . GLN A 1 73 ? -14.565 -2.088 24.615 1.00 95.06 73 GLN A CA 1
ATOM 590 C C . GLN A 1 73 ? -15.618 -3.194 24.765 1.00 95.06 73 GLN A C 1
ATOM 592 O O . GLN A 1 73 ? -16.570 -3.035 25.535 1.00 95.06 73 GLN A O 1
ATOM 597 N N . GLU A 1 74 ? -15.469 -4.299 24.039 1.00 94.06 74 GLU A N 1
ATOM 598 C CA . GLU A 1 74 ? -16.337 -5.467 24.159 1.00 94.06 74 GLU A CA 1
ATOM 599 C C . GLU A 1 74 ? -16.179 -6.134 25.527 1.00 94.06 74 GLU A C 1
ATOM 601 O O . GLU A 1 74 ? -17.184 -6.370 26.201 1.00 94.06 74 GLU A O 1
ATOM 606 N N . ARG A 1 75 ? -14.938 -6.306 26.000 1.00 93.75 75 ARG A N 1
ATOM 607 C CA . ARG A 1 75 ? -14.650 -6.848 27.333 1.00 93.75 75 ARG A CA 1
ATOM 608 C C . ARG A 1 75 ? -15.305 -6.018 28.432 1.00 93.75 75 A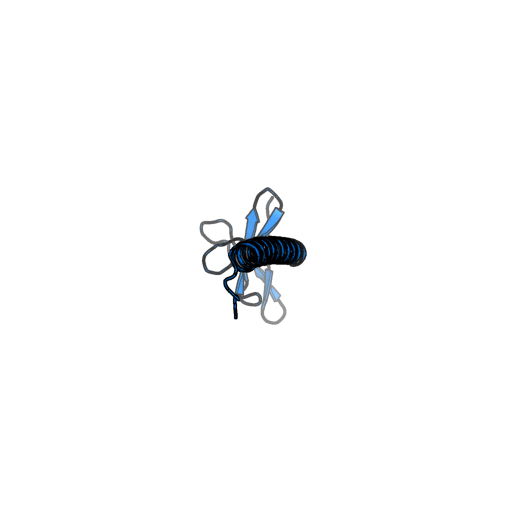RG A C 1
ATOM 610 O O . ARG A 1 75 ? -16.051 -6.555 29.241 1.00 93.75 75 ARG A O 1
ATOM 617 N N . GLN A 1 76 ? -15.159 -4.694 28.387 1.00 94.06 76 GLN A N 1
ATOM 618 C CA . GLN A 1 76 ? -15.795 -3.795 29.357 1.00 94.06 76 GLN A CA 1
ATOM 619 C C . GLN A 1 76 ? -17.328 -3.809 29.279 1.00 94.06 76 GLN A C 1
ATOM 621 O O . GLN A 1 76 ? -18.017 -3.535 30.265 1.00 94.06 76 GLN A O 1
ATOM 626 N N . ARG A 1 77 ? -17.915 -4.061 28.103 1.00 92.88 77 ARG A N 1
ATOM 627 C CA . ARG A 1 77 ? -19.371 -4.244 27.974 1.00 92.88 77 ARG A CA 1
ATOM 628 C C . ARG A 1 77 ? -19.806 -5.568 28.598 1.00 92.88 77 ARG A C 1
ATOM 630 O O . ARG A 1 77 ? -20.772 -5.553 29.358 1.00 92.88 77 ARG A O 1
ATOM 637 N N . ALA A 1 78 ? -19.083 -6.653 28.333 1.00 91.81 78 ALA A N 1
ATOM 638 C CA . ALA A 1 78 ? -19.340 -7.964 28.917 1.00 91.81 78 ALA A CA 1
ATOM 639 C C . ALA A 1 78 ? -19.186 -7.940 30.446 1.00 91.81 78 ALA A C 1
ATOM 641 O O . ALA A 1 78 ? -20.091 -8.374 31.151 1.00 91.81 78 ALA A O 1
ATOM 642 N N . GLU A 1 79 ? -18.118 -7.332 30.971 1.00 91.88 79 GLU A N 1
ATOM 643 C CA . GLU A 1 79 ? -17.876 -7.188 32.413 1.00 91.88 79 GLU A CA 1
ATOM 644 C C . GLU A 1 79 ? -19.004 -6.405 33.099 1.00 91.88 79 GLU A C 1
ATOM 646 O O . GLU A 1 79 ? -19.529 -6.842 34.124 1.00 91.88 79 GLU A O 1
ATOM 651 N N . ARG A 1 80 ? -19.452 -5.287 32.505 1.00 91.25 80 ARG A N 1
ATOM 652 C CA . ARG A 1 80 ? -20.589 -4.511 33.033 1.00 91.25 80 ARG A CA 1
ATOM 653 C C . ARG A 1 80 ? -21.903 -5.280 32.981 1.00 91.25 80 ARG A C 1
ATOM 655 O O . ARG A 1 80 ? -22.714 -5.147 33.894 1.00 91.25 80 ARG A O 1
ATOM 662 N N . LEU A 1 81 ? -22.136 -6.056 31.925 1.00 90.25 81 LEU A N 1
ATOM 663 C CA . LEU A 1 81 ? -23.336 -6.879 31.815 1.00 90.25 81 LEU A CA 1
ATOM 664 C C . LEU A 1 81 ? -23.319 -8.002 32.856 1.00 90.25 81 LEU A C 1
ATOM 666 O O . LEU A 1 81 ? -24.292 -8.155 33.585 1.00 90.25 81 LEU A O 1
ATOM 670 N N . ALA A 1 82 ? -22.200 -8.714 32.992 1.00 89.31 82 ALA A N 1
ATOM 671 C CA . ALA A 1 82 ? -22.013 -9.751 34.000 1.00 89.31 82 ALA A CA 1
ATOM 672 C C . ALA A 1 82 ? -22.149 -9.196 35.424 1.00 89.31 82 ALA A C 1
ATOM 674 O O . ALA A 1 82 ? -22.714 -9.849 36.296 1.00 89.31 82 ALA A O 1
ATOM 675 N N . GLN A 1 83 ? -21.662 -7.979 35.682 1.00 89.81 83 GLN A N 1
ATOM 676 C CA . GLN A 1 83 ? -21.886 -7.308 36.961 1.00 89.81 83 GLN A CA 1
ATOM 677 C C . GLN A 1 83 ? -23.378 -7.042 37.206 1.00 89.81 83 GLN A C 1
ATOM 679 O O . GLN A 1 83 ? -23.884 -7.410 38.261 1.00 89.81 83 GLN A O 1
ATOM 684 N N . ARG A 1 84 ? -24.102 -6.481 36.228 1.00 88.31 84 ARG A N 1
ATOM 685 C CA . ARG A 1 84 ? -25.552 -6.243 36.352 1.00 88.31 84 ARG A CA 1
ATOM 686 C C . ARG A 1 84 ? -26.351 -7.533 36.537 1.00 88.31 84 ARG A C 1
ATOM 688 O O . ARG A 1 84 ? -27.311 -7.540 37.294 1.00 88.31 84 ARG A O 1
ATOM 695 N N . LEU A 1 85 ? -25.971 -8.618 35.862 1.00 88.69 85 LEU A N 1
ATOM 696 C CA . LEU A 1 85 ? -26.611 -9.927 36.030 1.00 88.69 85 LEU A CA 1
ATOM 697 C C . LEU A 1 85 ? -26.402 -10.466 37.450 1.00 88.69 85 LEU A C 1
ATOM 699 O O . LEU A 1 85 ? -27.373 -10.861 38.093 1.00 88.69 85 LEU A O 1
ATOM 703 N N . ARG A 1 86 ? -25.174 -10.363 37.980 1.00 87.31 86 ARG A N 1
ATOM 704 C CA . ARG A 1 86 ? -24.863 -10.721 39.373 1.00 87.31 86 ARG A CA 1
ATOM 705 C C . ARG A 1 86 ? -25.642 -9.879 40.383 1.00 87.31 86 ARG A C 1
ATOM 707 O O . ARG A 1 86 ? -26.159 -10.426 41.350 1.00 87.31 86 ARG A O 1
ATOM 714 N N . GLU A 1 87 ? -25.778 -8.573 40.148 1.00 88.81 87 GLU A N 1
ATOM 715 C CA . GLU A 1 87 ? -26.606 -7.677 40.978 1.00 88.81 87 GLU A CA 1
ATOM 716 C C . GLU A 1 87 ? -28.093 -8.073 40.968 1.00 88.81 87 GLU A C 1
ATOM 718 O O . GLU A 1 87 ? -28.788 -7.890 41.965 1.00 88.81 87 GLU A O 1
ATOM 723 N N . LEU A 1 88 ? -28.575 -8.657 39.868 1.00 88.38 88 LEU A N 1
ATOM 724 C CA . LEU A 1 88 ? -29.933 -9.189 39.732 1.00 88.38 88 LEU A CA 1
ATOM 725 C C . LEU A 1 88 ? -30.086 -10.625 40.273 1.00 88.38 88 LEU A C 1
ATOM 727 O O . LEU A 1 88 ? -31.164 -11.203 40.150 1.00 88.38 88 LEU A O 1
ATOM 731 N N . GLY A 1 89 ? -29.039 -11.202 40.874 1.00 83.69 89 GLY A N 1
ATOM 732 C CA . GLY A 1 89 ? -29.056 -12.559 41.430 1.00 83.69 89 GLY A CA 1
ATOM 733 C C . GLY A 1 89 ? -28.998 -13.674 40.381 1.00 83.69 89 GLY A C 1
ATOM 734 O O . GLY A 1 89 ? -29.292 -14.823 40.701 1.00 83.69 89 GLY A O 1
ATOM 735 N N . VAL A 1 90 ? -28.635 -13.349 39.138 1.00 78.31 90 VAL A N 1
ATOM 736 C CA . VAL A 1 90 ? -28.404 -14.317 38.062 1.00 78.31 90 VAL A CA 1
ATOM 737 C C . VAL A 1 90 ? -26.900 -14.551 37.967 1.00 78.31 90 VAL A C 1
ATOM 739 O O . VAL A 1 90 ? -26.161 -13.609 37.685 1.00 78.31 90 VAL A O 1
ATOM 742 N N . GLU A 1 91 ? -26.430 -15.776 38.207 1.00 71.38 91 GLU A N 1
ATOM 743 C CA . GLU A 1 91 ? -25.025 -16.129 37.971 1.00 71.38 91 GLU A CA 1
ATOM 744 C C . GLU A 1 91 ? -24.766 -16.225 36.457 1.00 71.38 91 GLU A C 1
ATOM 746 O O . GLU A 1 91 ? -25.403 -17.039 35.786 1.00 71.38 91 GLU A O 1
ATOM 751 N N . PRO A 1 92 ? -23.891 -15.375 35.886 1.00 61.66 92 PRO A N 1
ATOM 752 C CA . PRO A 1 92 ? -23.442 -15.536 34.513 1.00 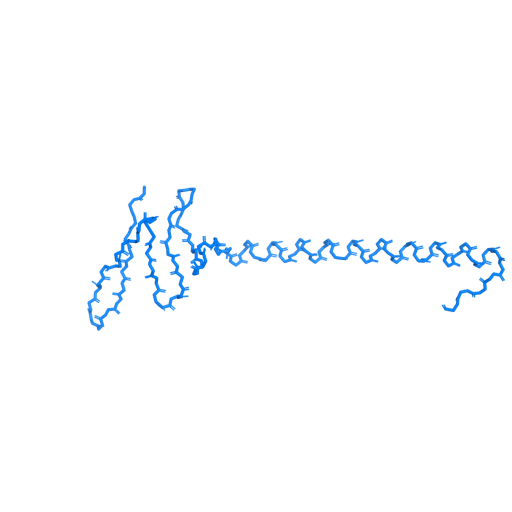61.66 92 PRO A CA 1
ATOM 753 C C . PRO A 1 92 ? -22.297 -16.564 34.485 1.00 61.66 92 PRO A C 1
ATOM 755 O O . PRO A 1 92 ? -21.239 -16.284 35.050 1.00 61.66 92 PRO A O 1
ATOM 758 N N . ASP A 1 93 ? -22.531 -17.728 33.869 1.00 60.88 93 ASP A N 1
ATOM 759 C CA . ASP A 1 93 ? -21.496 -18.706 33.460 1.00 60.88 93 ASP A CA 1
ATOM 760 C C . ASP A 1 93 ? -20.638 -18.150 32.305 1.00 60.88 93 ASP A C 1
ATOM 762 O O . ASP A 1 93 ? -21.226 -17.559 31.361 1.00 60.88 93 ASP A O 1
#

Radius of gyration: 25.6 Å; chains: 1; bounding box: 56×33×64 Å

Foldseek 3Di:
DDDWDWDCDPNDTDTFDADPQRWGQDPVVQWIWDDDPNDTFTAHPVRHTDDDPVRVVVVVVVVVVVVVVVVVVVVVVVVVVCVVCVVVVHHDD

Secondary structure (DSSP, 8-state):
----EEEEETTEEEEEPBPTTS-EEETTTTEEEEEETTEEEEE-TT-PBPPPHHHHHHHHHHHHHHHHHHHHHHHHHHHHHHHHHHHTT----

pLDDT: mean 87.42, std 6.82, range [56.28, 95.06]

Sequence (93 aa):
LEFAGFRLTGKQFAAIPADARDWRWSEVLGLYLGVANGQLRYFDEAGQLVPTPAEAAKWEHQQREQERQRAEQERQRAERLAQRLRELGVEPD